Protein AF-A0A4Q4LXP3-F1 (afdb_monomer_lite)

Organism: NCBI:txid119927

Structure (mmCIF, N/CA/C/O backbone):
data_AF-A0A4Q4LXP3-F1
#
_entry.id   AF-A0A4Q4LXP3-F1
#
loop_
_atom_site.group_PDB
_atom_site.id
_atom_site.type_symbol
_atom_site.label_atom_id
_atom_site.label_alt_id
_atom_site.label_comp_id
_atom_site.label_asym_id
_atom_site.label_entity_id
_atom_site.label_seq_id
_atom_site.pdbx_PDB_ins_code
_atom_site.Cartn_x
_atom_site.Cartn_y
_atom_site.Cartn_z
_atom_site.occupancy
_atom_site.B_iso_or_equiv
_atom_site.auth_seq_id
_atom_site.auth_comp_id
_atom_site.auth_asym_id
_atom_site.auth_atom_id
_atom_site.pdbx_PDB_model_num
ATOM 1 N N . MET A 1 1 ? 22.394 -6.038 -36.159 1.00 46.94 1 MET A N 1
ATOM 2 C CA . MET A 1 1 ? 22.901 -5.065 -35.164 1.00 46.94 1 MET A CA 1
ATOM 3 C C . MET A 1 1 ? 21.723 -4.271 -34.596 1.00 46.94 1 MET A C 1
ATOM 5 O O . MET A 1 1 ? 21.480 -3.150 -35.012 1.00 46.94 1 MET A O 1
ATOM 9 N N . THR A 1 2 ? 20.946 -4.864 -33.688 1.00 51.56 2 THR A N 1
ATOM 10 C CA . THR A 1 2 ? 19.792 -4.223 -33.006 1.00 51.56 2 THR A CA 1
ATOM 11 C C . THR A 1 2 ? 19.738 -4.612 -31.522 1.00 51.56 2 THR A C 1
ATOM 13 O O . THR A 1 2 ? 18.686 -4.609 -30.898 1.00 51.56 2 THR A O 1
ATOM 16 N N . GLU A 1 3 ? 20.883 -4.961 -30.937 1.00 57.28 3 GLU A N 1
ATOM 17 C CA . GLU A 1 3 ? 20.937 -5.673 -29.651 1.00 57.28 3 GLU A CA 1
ATOM 18 C C . GLU A 1 3 ? 21.084 -4.723 -28.450 1.00 57.28 3 GLU A C 1
ATOM 20 O O . GLU A 1 3 ? 20.710 -5.066 -27.335 1.00 57.28 3 GLU A O 1
ATOM 25 N N . HIS A 1 4 ? 21.535 -3.483 -28.677 1.00 60.06 4 HIS A N 1
ATOM 26 C CA . HIS A 1 4 ? 21.801 -2.515 -27.605 1.00 60.06 4 HIS A CA 1
ATOM 27 C C . HIS A 1 4 ? 20.670 -1.510 -27.322 1.00 60.06 4 HIS A C 1
ATOM 29 O O . HIS A 1 4 ? 20.759 -0.766 -26.349 1.00 60.06 4 HIS A O 1
ATOM 35 N N . SER A 1 5 ? 19.591 -1.489 -28.116 1.00 66.31 5 SER A N 1
ATOM 36 C CA . SER A 1 5 ? 18.486 -0.527 -27.929 1.00 66.31 5 SER A CA 1
ATOM 37 C C . SER A 1 5 ? 17.382 -1.018 -26.983 1.00 66.31 5 SER A C 1
ATOM 39 O O . SER A 1 5 ? 16.595 -0.208 -26.495 1.00 66.31 5 SER A O 1
ATOM 41 N N . ALA A 1 6 ? 17.308 -2.324 -26.709 1.00 76.81 6 ALA A N 1
ATOM 42 C CA . ALA A 1 6 ? 16.249 -2.902 -25.879 1.00 76.81 6 ALA A CA 1
ATOM 43 C C . ALA A 1 6 ? 16.393 -2.534 -24.390 1.00 76.81 6 ALA A C 1
ATOM 45 O O . ALA A 1 6 ? 15.400 -2.388 -23.687 1.00 76.81 6 ALA A O 1
ATOM 46 N N . VAL A 1 7 ? 17.622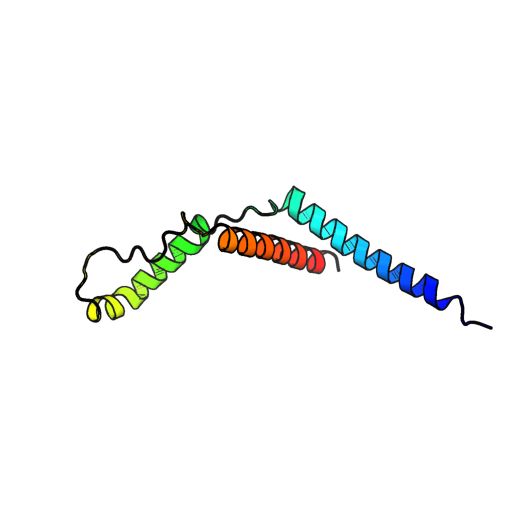 -2.324 -23.912 1.00 83.56 7 VAL A N 1
ATOM 47 C CA . VAL A 1 7 ? 17.899 -2.048 -22.494 1.00 83.56 7 VAL A CA 1
ATOM 48 C C . VAL A 1 7 ? 17.358 -0.678 -22.062 1.00 83.56 7 VAL A C 1
ATOM 50 O O . VAL A 1 7 ? 16.716 -0.575 -21.021 1.00 83.56 7 VAL A O 1
ATOM 53 N N . ILE A 1 8 ? 17.541 0.365 -22.881 1.00 85.38 8 ILE A N 1
ATOM 54 C CA . ILE A 1 8 ? 17.003 1.709 -22.595 1.00 85.38 8 ILE A CA 1
ATOM 55 C C . ILE A 1 8 ? 15.469 1.703 -22.593 1.00 85.38 8 ILE A C 1
ATOM 57 O O . ILE A 1 8 ? 14.851 2.347 -21.751 1.00 85.38 8 ILE A O 1
ATOM 61 N N . PHE A 1 9 ? 14.854 0.932 -23.492 1.00 84.62 9 PHE A N 1
ATOM 62 C CA . PHE A 1 9 ? 13.402 0.768 -23.552 1.00 84.62 9 PHE A CA 1
ATOM 63 C C . PHE A 1 9 ? 12.846 0.105 -22.281 1.00 84.62 9 PHE A C 1
ATOM 65 O O . PHE A 1 9 ? 11.853 0.573 -21.737 1.00 84.62 9 PHE A O 1
ATOM 72 N N . VAL A 1 10 ? 13.514 -0.923 -21.745 1.00 90.19 10 VAL A N 1
ATOM 73 C CA . VAL A 1 10 ? 13.109 -1.550 -20.471 1.00 90.19 10 VAL A CA 1
ATOM 74 C C . VAL A 1 10 ? 13.233 -0.571 -19.303 1.00 90.19 10 VAL A C 1
ATOM 76 O O . VAL A 1 10 ? 12.317 -0.473 -18.488 1.00 90.19 10 VAL A O 1
ATOM 79 N N . PHE A 1 11 ? 14.334 0.183 -19.227 1.00 89.75 11 PHE A N 1
ATOM 80 C CA . PHE A 1 11 ? 14.511 1.178 -18.168 1.00 89.75 11 PHE A CA 1
ATOM 81 C C . PHE A 1 11 ? 13.491 2.313 -18.239 1.00 89.75 11 PHE A C 1
ATOM 83 O O . PHE A 1 11 ? 13.100 2.822 -17.193 1.00 89.75 11 PHE A O 1
ATOM 90 N N . PHE A 1 12 ? 13.030 2.678 -19.435 1.00 89.19 12 PHE A N 1
ATOM 91 C CA . PHE A 1 12 ? 11.981 3.678 -19.604 1.00 89.19 12 PHE A CA 1
ATOM 92 C C . PHE A 1 12 ? 10.669 3.250 -18.928 1.00 89.19 12 PHE A C 1
ATOM 94 O O . PHE A 1 12 ? 10.187 3.966 -18.053 1.00 89.19 12 PHE A O 1
ATOM 101 N N . PHE A 1 13 ? 10.144 2.057 -19.233 1.00 89.19 13 PHE A N 1
ATOM 102 C CA . PHE A 1 13 ? 8.921 1.579 -18.569 1.00 89.19 13 PHE A CA 1
ATOM 103 C C . PHE A 1 13 ? 9.133 1.323 -17.083 1.00 89.19 13 PHE A C 1
ATOM 105 O O . PHE A 1 13 ? 8.264 1.635 -16.276 1.00 89.19 13 PHE A O 1
ATOM 112 N N . LEU A 1 14 ? 10.293 0.784 -16.695 1.00 93.38 14 LEU A N 1
ATOM 113 C CA . LEU A 1 14 ? 10.594 0.569 -15.283 1.00 93.38 14 LEU A CA 1
ATOM 114 C C . LEU A 1 14 ? 10.565 1.892 -14.500 1.00 93.38 14 LEU A C 1
ATOM 116 O O . LEU A 1 14 ? 10.007 1.939 -13.405 1.00 93.38 14 LEU A O 1
ATOM 120 N N . ALA A 1 15 ? 11.136 2.961 -15.063 1.00 93.62 15 ALA A N 1
ATOM 121 C CA . ALA A 1 15 ? 11.126 4.287 -14.455 1.00 93.62 15 ALA A CA 1
ATOM 122 C C . ALA A 1 15 ? 9.712 4.883 -14.391 1.00 93.62 15 ALA A C 1
ATOM 124 O O . ALA A 1 15 ? 9.346 5.468 -13.372 1.00 93.62 15 ALA A O 1
ATOM 125 N N . GLU A 1 16 ? 8.906 4.694 -15.437 1.00 92.69 16 GLU A N 1
ATOM 126 C CA . GLU A 1 16 ? 7.509 5.131 -15.467 1.00 92.69 16 GLU A CA 1
ATOM 127 C C . GLU A 1 16 ? 6.703 4.489 -14.327 1.00 92.69 16 GLU A C 1
ATOM 129 O O . GLU A 1 16 ? 6.178 5.205 -13.471 1.00 92.69 16 GLU A O 1
ATOM 134 N N . TYR A 1 17 ? 6.704 3.157 -14.212 1.00 92.56 17 TYR A N 1
ATOM 135 C CA . TYR A 1 17 ? 5.992 2.464 -13.130 1.00 92.56 17 TYR A CA 1
ATOM 136 C C . TYR A 1 17 ? 6.538 2.817 -11.740 1.00 92.56 17 TYR A C 1
ATOM 138 O O . TYR A 1 17 ? 5.761 3.018 -10.805 1.00 92.56 17 TYR A O 1
ATOM 146 N 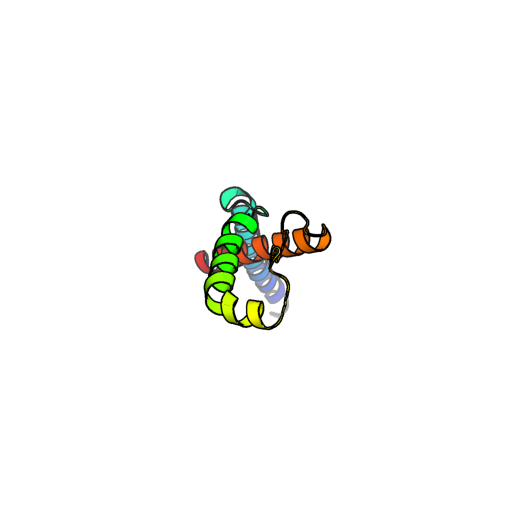N . ALA A 1 18 ? 7.861 2.951 -11.591 1.00 94.44 18 ALA A N 1
ATOM 147 C CA . ALA A 1 18 ? 8.463 3.372 -10.329 1.00 94.44 18 ALA A CA 1
ATOM 148 C C . ALA A 1 18 ? 8.002 4.782 -9.915 1.00 94.44 18 ALA A C 1
ATOM 150 O O . ALA A 1 18 ? 7.720 5.018 -8.739 1.00 94.44 18 ALA A O 1
ATOM 151 N N . SER A 1 19 ? 7.881 5.707 -10.873 1.00 93.75 19 SER A N 1
ATOM 152 C CA . SER A 1 19 ? 7.414 7.071 -10.610 1.00 93.75 19 SER A CA 1
ATOM 153 C C . SER A 1 19 ? 5.942 7.120 -10.188 1.00 93.75 19 SER A C 1
ATOM 155 O O . SER A 1 19 ? 5.614 7.828 -9.235 1.00 93.75 19 SER A O 1
ATOM 157 N N . ILE A 1 20 ? 5.076 6.306 -10.805 1.00 94.44 20 ILE A N 1
ATOM 158 C CA . ILE A 1 20 ? 3.661 6.184 -10.422 1.00 94.44 20 ILE A CA 1
ATOM 159 C C . ILE A 1 20 ? 3.547 5.678 -8.981 1.00 94.44 20 ILE A C 1
ATOM 161 O O . ILE A 1 20 ? 2.842 6.276 -8.164 1.00 94.44 20 ILE A O 1
ATOM 165 N N . ILE A 1 21 ? 4.283 4.615 -8.642 1.00 94.94 21 ILE A N 1
ATOM 166 C CA . ILE A 1 21 ? 4.294 4.048 -7.287 1.00 94.94 21 ILE A CA 1
ATOM 167 C C . ILE A 1 21 ? 4.772 5.095 -6.271 1.00 94.94 21 ILE A C 1
ATOM 169 O O . ILE A 1 21 ? 4.143 5.271 -5.227 1.00 94.94 21 ILE A O 1
ATOM 173 N N . LEU A 1 22 ? 5.843 5.831 -6.579 1.00 94.00 22 LEU A N 1
ATOM 174 C CA . LEU A 1 22 ? 6.390 6.863 -5.697 1.00 94.00 22 LEU A CA 1
ATOM 175 C C . LEU A 1 22 ? 5.387 7.997 -5.444 1.00 94.00 22 LEU A C 1
ATOM 177 O O . LEU A 1 22 ? 5.197 8.401 -4.296 1.00 94.00 22 LEU A O 1
ATOM 181 N N . ILE A 1 23 ? 4.713 8.485 -6.488 1.00 94.62 23 ILE A N 1
ATOM 182 C CA . ILE A 1 23 ? 3.692 9.534 -6.361 1.00 94.62 23 ILE A CA 1
ATOM 183 C C . ILE A 1 23 ? 2.505 9.028 -5.531 1.00 94.62 23 ILE A C 1
ATOM 185 O O . ILE A 1 23 ? 2.017 9.753 -4.663 1.00 94.62 23 ILE A O 1
ATOM 189 N N . CYS A 1 24 ? 2.079 7.775 -5.721 1.00 94.75 24 CYS A N 1
ATOM 190 C CA . CYS A 1 24 ? 1.010 7.168 -4.924 1.00 94.75 24 CYS A CA 1
ATOM 191 C C . CYS A 1 24 ? 1.387 7.054 -3.439 1.00 94.75 24 CYS A C 1
ATOM 193 O O . CYS A 1 24 ? 0.571 7.369 -2.572 1.00 94.75 24 CYS A O 1
ATOM 195 N N . ILE A 1 25 ? 2.629 6.660 -3.135 1.00 94.44 25 ILE A N 1
ATOM 196 C CA . ILE A 1 25 ? 3.149 6.609 -1.760 1.00 94.44 25 ILE A CA 1
ATOM 197 C C . ILE A 1 25 ? 3.161 8.003 -1.130 1.00 94.44 25 ILE A C 1
ATOM 199 O O . ILE A 1 25 ? 2.633 8.179 -0.032 1.00 94.44 25 ILE A O 1
ATOM 203 N N . LEU A 1 26 ? 3.697 9.008 -1.828 1.00 94.38 26 LEU A N 1
ATOM 204 C CA . LEU A 1 26 ? 3.714 10.386 -1.332 1.00 94.38 26 LEU A CA 1
ATOM 205 C C . LEU A 1 26 ? 2.303 10.923 -1.087 1.00 94.38 26 LEU A C 1
ATOM 207 O O . LEU A 1 26 ? 2.059 11.547 -0.056 1.00 94.38 26 LEU A O 1
ATOM 211 N N . ASN A 1 27 ? 1.365 10.645 -1.991 1.00 93.06 27 ASN A N 1
ATOM 212 C CA . ASN A 1 27 ? -0.019 11.071 -1.840 1.00 93.06 27 ASN A CA 1
ATOM 213 C C . ASN A 1 27 ? -0.682 10.398 -0.623 1.00 93.06 27 ASN A C 1
ATOM 215 O O . ASN A 1 27 ? -1.305 11.062 0.204 1.00 93.06 27 ASN A O 1
ATOM 219 N N . SER A 1 28 ? -0.451 9.096 -0.431 1.00 92.38 28 SER A N 1
ATOM 220 C CA . SER A 1 28 ? -0.957 8.378 0.740 1.00 92.38 28 SER A CA 1
ATOM 221 C C . SER A 1 28 ? -0.398 8.916 2.063 1.00 92.38 28 SER A C 1
ATOM 223 O O . SER A 1 28 ? -1.121 8.952 3.060 1.00 92.38 28 SER A O 1
ATOM 225 N N . ILE A 1 29 ? 0.877 9.316 2.093 1.00 93.00 29 ILE A N 1
ATOM 226 C CA . ILE A 1 29 ? 1.513 9.891 3.286 1.00 93.00 29 ILE A CA 1
ATOM 227 C C . ILE A 1 29 ? 0.964 11.293 3.569 1.00 93.00 29 ILE A C 1
ATOM 229 O O . ILE A 1 29 ? 0.596 11.578 4.706 1.00 93.00 29 ILE A O 1
ATOM 233 N N . LEU A 1 30 ? 0.907 12.158 2.552 1.00 91.88 30 LEU A N 1
ATOM 234 C CA . LEU A 1 30 ? 0.586 13.578 2.719 1.00 91.88 30 LEU A CA 1
ATOM 235 C C . LEU A 1 30 ? -0.915 13.853 2.859 1.00 91.88 30 LEU A C 1
ATOM 237 O O . LEU A 1 30 ? -1.291 14.716 3.646 1.00 91.88 30 LEU A O 1
ATOM 241 N N . PHE A 1 31 ? -1.769 13.139 2.120 1.00 89.19 31 PHE A N 1
ATOM 242 C CA . PHE A 1 31 ? -3.196 13.470 2.017 1.00 89.19 31 PHE A CA 1
ATOM 243 C C . PHE A 1 31 ? -4.126 12.433 2.653 1.00 89.19 31 PHE A C 1
ATOM 245 O O . PHE A 1 31 ? -5.152 12.811 3.209 1.00 89.19 31 PHE A O 1
ATOM 252 N N . LEU A 1 32 ? -3.781 11.138 2.641 1.00 86.44 32 LEU A N 1
ATOM 253 C CA . LEU A 1 32 ? -4.617 10.082 3.248 1.00 86.44 32 LEU A CA 1
ATOM 254 C C . LEU A 1 32 ? -4.236 9.780 4.711 1.00 86.44 32 LEU A C 1
ATOM 2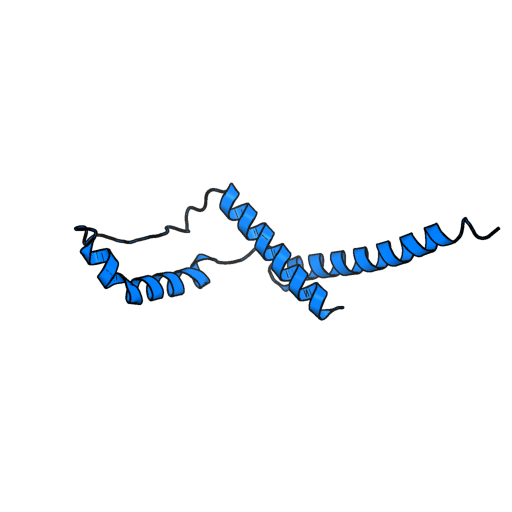56 O O . LEU A 1 32 ? -4.634 8.753 5.269 1.00 86.44 32 LEU A O 1
ATOM 260 N N . GLY A 1 33 ? -3.448 10.648 5.350 1.00 84.75 33 GLY A N 1
ATOM 261 C CA . GLY A 1 33 ? -3.069 10.513 6.760 1.00 84.75 33 GLY A CA 1
ATOM 262 C C . GLY A 1 33 ? -2.034 9.419 7.047 1.00 84.75 33 GLY A C 1
ATOM 263 O O . GLY A 1 33 ? -1.879 9.024 8.199 1.00 84.75 33 GLY A O 1
ATOM 264 N N . GLY A 1 34 ? -1.335 8.903 6.028 1.00 85.31 34 GLY A N 1
ATOM 265 C CA . GLY A 1 34 ? -0.193 7.996 6.176 1.00 85.31 34 GLY A CA 1
ATOM 266 C C . GLY A 1 34 ? -0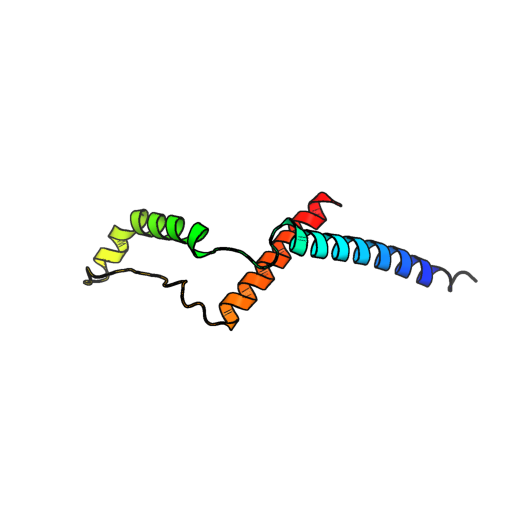.453 6.809 7.108 1.00 85.31 34 GLY A C 1
ATOM 267 O O . GLY A 1 34 ? -1.377 6.022 6.880 1.00 85.31 34 GLY A O 1
ATOM 268 N N . TYR A 1 35 ? 0.366 6.719 8.159 1.00 83.31 35 TYR A N 1
ATOM 269 C CA . TYR A 1 35 ? 0.360 5.658 9.173 1.00 83.31 35 TYR A CA 1
ATOM 270 C C . TYR A 1 35 ? -0.754 5.780 10.218 1.00 83.31 35 TYR A C 1
ATOM 272 O O . TYR A 1 35 ? -0.914 4.873 11.033 1.00 83.31 35 TYR A O 1
ATOM 280 N N . LEU A 1 36 ? -1.511 6.882 10.231 1.00 75.94 36 LEU A N 1
ATOM 281 C CA . LEU A 1 36 ? -2.600 7.038 11.182 1.00 75.94 36 LEU A CA 1
ATOM 282 C C . LEU A 1 36 ? -3.785 6.175 10.741 1.00 75.94 36 LEU A C 1
ATOM 284 O O . LEU A 1 36 ? -4.394 6.387 9.684 1.00 75.94 36 LEU A O 1
ATOM 288 N N . PHE A 1 37 ? -4.098 5.193 11.578 1.00 76.12 37 PHE A N 1
ATOM 289 C CA . PHE A 1 37 ? -5.343 4.446 11.547 1.00 76.12 37 PHE A CA 1
ATOM 290 C C . PHE A 1 37 ? -5.748 4.139 12.980 1.00 76.12 37 PHE A C 1
ATOM 292 O O . PHE A 1 37 ? -5.045 3.424 13.693 1.00 76.12 37 PHE A O 1
ATOM 299 N N . ASP A 1 38 ? -6.867 4.719 13.398 1.00 74.44 38 ASP A N 1
ATOM 300 C CA . ASP A 1 38 ? -7.404 4.504 14.732 1.00 74.44 38 ASP A CA 1
ATOM 301 C C . ASP A 1 38 ? -8.222 3.207 14.747 1.00 74.44 38 ASP A C 1
ATOM 303 O O . ASP A 1 38 ? -9.412 3.183 14.432 1.00 74.44 38 ASP A O 1
ATOM 307 N N . PHE A 1 39 ? -7.548 2.095 15.047 1.00 71.25 39 PHE A N 1
ATOM 308 C CA . PHE A 1 39 ? -8.181 0.779 15.116 1.00 71.25 39 PHE A CA 1
ATOM 309 C C . PHE A 1 39 ? -9.252 0.711 16.194 1.00 71.25 39 PHE A C 1
ATOM 311 O O . PHE A 1 39 ? -10.280 0.075 15.969 1.00 71.25 39 PHE A O 1
ATOM 318 N N . ASN A 1 40 ? -9.039 1.389 17.322 1.00 72.19 40 ASN A N 1
ATOM 319 C CA . ASN A 1 40 ? -9.993 1.424 18.420 1.00 72.19 40 ASN A CA 1
ATOM 320 C C . ASN A 1 40 ? -11.334 1.968 17.950 1.00 72.19 40 ASN A C 1
ATOM 322 O O . ASN A 1 40 ? -12.364 1.324 18.135 1.00 72.19 40 ASN A O 1
ATOM 326 N N . TYR A 1 41 ? -11.316 3.106 17.259 1.00 72.12 41 TYR A N 1
ATOM 327 C CA . TYR A 1 41 ? -12.546 3.737 16.801 1.00 72.12 41 TYR A CA 1
ATOM 328 C C . TYR A 1 41 ? -13.355 2.857 15.830 1.00 72.12 41 TYR A C 1
ATOM 330 O O . TYR A 1 41 ? -14.581 2.797 15.926 1.00 72.12 41 TYR A O 1
ATOM 338 N N . TYR A 1 42 ? -12.689 2.144 14.913 1.00 74.31 42 TYR A N 1
ATOM 339 C CA . TYR A 1 42 ? -13.375 1.353 13.883 1.00 74.31 42 TYR A CA 1
ATOM 340 C C . TYR A 1 42 ? -13.718 -0.082 14.307 1.00 74.31 42 TYR A C 1
ATOM 342 O O . TYR A 1 42 ? -14.780 -0.585 13.938 1.00 74.31 42 TYR A O 1
ATOM 350 N N . LEU A 1 43 ? -12.845 -0.766 15.054 1.00 74.69 43 LEU A N 1
ATOM 351 C CA . LEU A 1 43 ? -13.034 -2.178 15.411 1.00 74.69 43 LEU A CA 1
ATOM 352 C C . LEU A 1 43 ? -13.846 -2.372 16.691 1.00 74.69 43 LEU A C 1
ATOM 354 O O . LEU A 1 43 ? -14.613 -3.332 16.761 1.00 74.69 43 LEU A O 1
ATOM 358 N N . TYR A 1 44 ? -13.717 -1.484 17.682 1.00 74.12 44 TYR A N 1
ATOM 359 C CA . TYR A 1 44 ? -14.429 -1.604 18.959 1.00 74.12 44 TYR A CA 1
ATOM 360 C C . TYR A 1 44 ? -15.955 -1.775 18.813 1.00 74.12 44 TYR A C 1
ATOM 362 O O . TYR A 1 44 ? -16.493 -2.724 19.390 1.00 74.12 44 TYR A O 1
ATOM 370 N N . PRO A 1 45 ? -16.680 -0.970 18.002 1.00 75.44 45 PRO A N 1
ATOM 371 C CA . PRO A 1 45 ? -18.123 -1.158 17.839 1.00 75.44 45 PRO A CA 1
ATOM 372 C C . PRO A 1 45 ? -18.479 -2.488 17.161 1.00 75.44 45 PRO A C 1
ATOM 374 O O . PRO A 1 45 ? -19.520 -3.070 17.462 1.00 75.44 45 PRO A O 1
ATOM 377 N N . TYR A 1 46 ? -17.619 -2.997 16.273 1.00 76.88 46 TYR A N 1
ATOM 378 C CA . TYR A 1 46 ? -17.850 -4.273 15.598 1.00 76.88 46 TYR A CA 1
ATOM 379 C C . TYR A 1 46 ? -17.650 -5.455 16.552 1.00 76.88 46 TYR A C 1
ATOM 381 O O . TYR A 1 46 ? -18.486 -6.355 16.595 1.00 76.88 46 TYR A O 1
ATOM 389 N N . PHE A 1 47 ? -16.591 -5.434 17.367 1.00 75.88 47 PHE A N 1
ATOM 390 C CA . PHE A 1 47 ? -16.371 -6.448 18.401 1.00 75.88 47 PHE A CA 1
ATOM 391 C C . PHE A 1 47 ? -17.477 -6.444 19.455 1.00 75.88 47 PHE A C 1
ATOM 393 O O . PHE A 1 47 ? -17.954 -7.516 19.821 1.00 75.88 47 PHE A O 1
ATOM 400 N N . TYR A 1 48 ? -17.938 -5.265 19.880 1.00 73.50 48 TYR A N 1
ATOM 401 C CA . TYR A 1 48 ? -19.076 -5.146 20.790 1.00 73.50 48 TYR A CA 1
ATOM 402 C C . TYR A 1 48 ? -20.352 -5.753 20.191 1.00 73.50 48 TYR A C 1
ATOM 404 O O . TYR A 1 48 ? -21.079 -6.477 20.865 1.00 73.50 48 TYR A O 1
ATOM 412 N N . LEU A 1 49 ? -20.606 -5.525 18.900 1.00 75.94 49 LEU A N 1
ATOM 413 C CA . LEU A 1 49 ? -21.758 -6.096 18.204 1.00 75.94 49 LEU A CA 1
ATOM 414 C C . LEU A 1 49 ? -21.651 -7.623 18.057 1.00 75.94 49 LEU A C 1
ATOM 416 O O . LEU A 1 49 ? -22.633 -8.328 18.277 1.00 75.94 49 LEU A O 1
ATOM 420 N N . VAL A 1 50 ? -20.470 -8.159 17.738 1.00 77.62 50 VAL A N 1
ATOM 421 C CA . VAL A 1 50 ? -20.234 -9.615 17.717 1.00 77.62 50 VAL A CA 1
ATOM 422 C C . VAL A 1 50 ? -20.445 -10.209 19.109 1.00 77.62 50 VAL A C 1
ATOM 424 O O . VAL A 1 50 ? -21.113 -11.235 19.253 1.00 77.62 50 VAL A O 1
ATOM 427 N N . GLN A 1 51 ? -19.936 -9.542 20.144 1.00 74.31 51 GLN A N 1
ATOM 428 C CA . GLN A 1 51 ? -20.165 -9.932 21.525 1.00 74.31 51 GLN A CA 1
ATOM 429 C C . GLN A 1 51 ? -21.645 -9.880 21.895 1.00 74.31 51 GLN A C 1
ATOM 431 O O . GLN A 1 51 ? -22.098 -10.758 22.605 1.00 74.31 51 GLN A O 1
ATOM 436 N N . PHE A 1 52 ? -22.419 -8.929 21.384 1.00 70.88 52 PHE A N 1
ATOM 437 C CA . PHE A 1 52 ? -23.863 -8.900 21.596 1.00 70.88 52 PHE A CA 1
ATOM 438 C C . PHE A 1 52 ? -24.583 -10.071 20.903 1.00 70.88 52 PHE A C 1
ATOM 440 O O . PHE A 1 52 ? -25.502 -10.646 21.471 1.00 70.88 52 PHE A O 1
ATOM 447 N N . ILE A 1 53 ? -24.162 -10.458 19.692 1.00 73.56 53 ILE A N 1
ATOM 448 C CA . ILE A 1 53 ? -24.856 -11.484 18.893 1.00 73.56 53 ILE A CA 1
ATOM 449 C C . ILE A 1 53 ? -24.587 -12.904 19.381 1.00 73.56 53 ILE A C 1
ATOM 451 O O . ILE A 1 53 ? -25.509 -13.714 19.416 1.00 73.56 53 ILE A O 1
ATOM 455 N N . ALA A 1 54 ? -23.341 -13.239 19.707 1.00 71.81 54 ALA A N 1
ATOM 456 C CA . ALA A 1 54 ? -23.023 -14.586 20.175 1.00 71.81 54 ALA A CA 1
ATOM 457 C C . ALA A 1 54 ? -22.652 -14.638 21.672 1.00 71.81 54 ALA A C 1
ATOM 459 O O . ALA A 1 54 ? -22.402 -15.728 22.186 1.00 71.81 54 ALA A O 1
ATOM 460 N N . GLY A 1 55 ? -22.710 -13.491 22.371 1.00 60.53 55 GLY A N 1
ATOM 461 C CA . GLY A 1 55 ? -22.514 -13.277 23.822 1.00 60.53 55 GLY A CA 1
ATOM 462 C C . GLY A 1 55 ? -23.050 -14.389 24.677 1.00 60.53 55 GLY A C 1
ATOM 463 O O . GLY A 1 55 ? -22.318 -15.034 25.425 1.00 60.53 55 GLY A O 1
ATOM 464 N N . ASP A 1 56 ? -24.329 -14.652 24.462 1.00 58.44 56 ASP A N 1
ATOM 465 C CA . ASP A 1 56 ? -25.107 -15.609 25.228 1.00 58.44 56 ASP A CA 1
ATOM 466 C C . ASP A 1 56 ? -24.559 -17.042 25.115 1.00 58.44 56 ASP A C 1
ATOM 468 O O . ASP A 1 56 ? -24.644 -17.812 26.070 1.00 58.44 56 ASP A O 1
ATOM 472 N N . SER A 1 57 ? -23.932 -17.407 23.987 1.00 57.72 57 SER A N 1
ATOM 473 C CA . SER A 1 57 ? -23.351 -18.743 23.783 1.00 57.72 57 SER A CA 1
ATOM 474 C C . SER A 1 57 ? -22.017 -18.948 24.508 1.00 57.72 57 SER A C 1
ATOM 476 O O . SER A 1 57 ? -21.721 -20.061 24.942 1.00 57.72 57 SER A O 1
ATOM 478 N N . TYR A 1 58 ? -21.227 -17.886 24.690 1.00 53.25 58 TYR A N 1
ATOM 479 C CA . TYR A 1 58 ? -19.943 -17.942 25.400 1.00 53.25 58 TYR A CA 1
ATOM 480 C C . TYR A 1 58 ? -20.065 -17.611 26.894 1.00 53.25 58 TYR A C 1
ATOM 482 O O . TYR A 1 58 ? -19.261 -18.097 27.692 1.00 53.25 58 TYR A O 1
ATOM 490 N N . MET A 1 59 ? -21.100 -16.868 27.297 1.00 51.88 59 MET A N 1
ATOM 491 C CA . MET A 1 59 ? -21.447 -16.654 28.709 1.00 51.88 59 MET A CA 1
ATOM 492 C C . MET A 1 59 ? -21.892 -17.955 29.399 1.00 51.88 59 MET A C 1
ATOM 494 O O . MET A 1 59 ? -21.685 -18.114 30.594 1.00 51.88 59 MET A O 1
ATOM 498 N N . TYR A 1 60 ? -22.432 -18.925 28.650 1.00 52.31 60 TYR A N 1
ATOM 499 C CA . TYR A 1 60 ? -22.849 -20.225 29.196 1.00 52.31 60 TYR A CA 1
ATOM 500 C C . TYR A 1 60 ? -21.685 -21.206 29.440 1.00 52.31 60 TYR A C 1
ATOM 502 O O . TYR A 1 60 ? -21.816 -22.150 30.214 1.00 52.31 60 TYR A O 1
ATOM 510 N N . LEU A 1 61 ? -20.544 -21.011 28.769 1.00 55.69 61 LEU A N 1
ATOM 511 C CA . LEU A 1 61 ? -19.368 -21.890 28.870 1.00 55.69 61 LEU A CA 1
ATOM 512 C C . LEU A 1 61 ? -18.340 -21.409 29.898 1.00 55.69 61 LEU A C 1
ATOM 514 O O . LEU A 1 61 ? -17.436 -22.157 30.268 1.00 55.69 61 LEU A O 1
ATOM 518 N N . THR A 1 62 ? -18.469 -20.169 30.354 1.00 52.72 62 THR A N 1
ATOM 519 C CA . THR A 1 62 ? -17.505 -19.530 31.243 1.00 52.72 62 THR A CA 1
ATOM 520 C C . THR A 1 62 ? -18.296 -18.905 32.378 1.00 52.72 62 THR A C 1
ATOM 522 O O . THR A 1 62 ? -18.924 -17.873 32.179 1.00 52.72 62 THR A O 1
ATOM 525 N N . GLU A 1 63 ? -18.286 -19.536 33.555 1.00 54.12 63 GLU A N 1
ATOM 526 C CA . GLU A 1 63 ? -18.926 -19.071 34.801 1.00 54.12 63 GLU A CA 1
ATOM 527 C C . GLU A 1 63 ? -18.279 -17.779 35.347 1.00 54.12 63 GLU A C 1
ATOM 529 O O . GLU A 1 63 ? -17.910 -17.683 36.515 1.00 54.12 63 GLU A O 1
ATOM 534 N N . ASN A 1 64 ? -18.047 -16.783 34.497 1.00 46.88 64 ASN A N 1
ATOM 535 C CA . ASN A 1 64 ? -17.380 -15.555 34.872 1.00 46.88 64 ASN A CA 1
ATOM 536 C C . ASN A 1 64 ? -18.103 -14.361 34.251 1.00 46.88 64 ASN A C 1
ATOM 538 O O . ASN A 1 64 ? -17.782 -13.890 33.164 1.00 46.88 64 ASN A O 1
ATOM 542 N N . GLU A 1 65 ? -19.074 -13.863 35.011 1.00 53.53 65 GLU A N 1
ATOM 543 C CA . GLU A 1 65 ? -19.878 -12.654 34.781 1.00 53.53 65 GLU A CA 1
ATOM 544 C C . GLU A 1 65 ? -19.045 -11.356 34.735 1.00 53.53 65 GLU A C 1
ATOM 546 O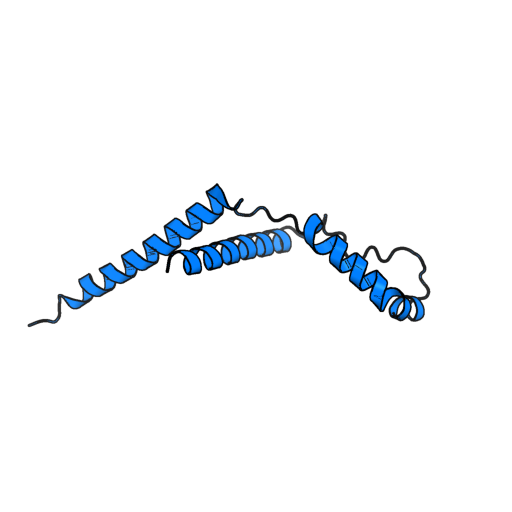 O . GLU A 1 65 ? -19.592 -10.265 34.589 1.00 53.53 65 GLU A O 1
ATOM 551 N N . THR A 1 66 ? -17.719 -11.424 34.884 1.00 47.72 66 THR A N 1
ATOM 552 C CA . THR A 1 66 ? -16.884 -10.229 34.995 1.00 47.72 66 THR A CA 1
ATOM 553 C C . THR A 1 66 ? -15.986 -10.052 33.776 1.00 47.72 66 THR A C 1
ATOM 555 O O . THR A 1 66 ? -14.921 -10.644 33.645 1.00 47.72 66 THR A O 1
ATOM 558 N N . ASN A 1 67 ? -16.429 -9.140 32.910 1.00 44.72 67 ASN A N 1
ATOM 559 C CA . ASN A 1 67 ? -15.597 -8.360 32.000 1.00 44.72 67 ASN A CA 1
ATOM 560 C C . ASN A 1 67 ? -14.867 -9.164 30.916 1.00 44.72 67 ASN A C 1
ATOM 562 O O . ASN A 1 67 ? -13.641 -9.261 30.898 1.00 44.72 67 ASN A O 1
ATOM 566 N N . PHE A 1 68 ? -15.622 -9.599 29.908 1.00 48.09 68 PHE A N 1
ATOM 567 C CA . PHE A 1 68 ? -15.082 -9.768 28.557 1.00 48.09 68 PHE A CA 1
ATOM 568 C C . PHE A 1 68 ? -14.694 -8.381 27.992 1.00 48.09 68 PHE A C 1
ATOM 570 O O . PHE A 1 68 ? -15.354 -7.836 27.112 1.00 48.09 68 PHE A O 1
ATOM 577 N N . ASN A 1 69 ? -13.625 -7.783 28.518 1.00 49.47 69 ASN A N 1
ATOM 578 C CA . ASN A 1 69 ? -12.927 -6.670 27.881 1.00 49.47 69 ASN A CA 1
ATOM 579 C C . ASN A 1 69 ? -11.893 -7.312 26.944 1.00 49.47 69 ASN A C 1
ATOM 581 O O . ASN A 1 69 ? -10.720 -7.440 27.277 1.00 49.47 69 ASN A O 1
ATOM 585 N N . VAL A 1 70 ? -12.379 -7.894 25.840 1.00 52.88 70 VAL A N 1
ATOM 586 C CA . VAL A 1 70 ? -11.651 -8.934 25.085 1.00 52.88 70 VAL A CA 1
ATOM 587 C C . VAL A 1 70 ? -10.358 -8.431 24.466 1.00 52.88 70 VAL A C 1
ATOM 589 O O . VAL A 1 70 ? -9.467 -9.235 24.216 1.00 52.88 70 VAL A O 1
ATOM 592 N N . ILE A 1 71 ? -10.210 -7.134 24.212 1.00 56.69 71 ILE A N 1
ATOM 593 C CA . ILE A 1 71 ? -8.997 -6.623 23.584 1.00 56.69 71 ILE A CA 1
ATOM 594 C C . ILE A 1 71 ? -8.765 -5.196 24.070 1.00 56.69 71 ILE A C 1
ATOM 596 O O . ILE A 1 71 ? -9.409 -4.263 23.597 1.00 56.69 71 ILE A O 1
ATOM 600 N N . ASP A 1 72 ? -7.854 -5.035 25.030 1.00 53.16 72 ASP A N 1
ATOM 601 C CA . ASP A 1 72 ? -7.307 -3.724 25.376 1.00 53.16 72 ASP A CA 1
ATOM 602 C C . ASP A 1 72 ? -6.298 -3.330 24.294 1.00 53.16 72 ASP A C 1
ATOM 604 O O . ASP A 1 72 ? -5.096 -3.603 24.346 1.00 53.16 72 ASP A O 1
ATOM 608 N N . PHE A 1 73 ? -6.849 -2.789 23.219 1.00 57.56 73 PHE A N 1
ATOM 609 C CA . PHE A 1 73 ? -6.124 -2.315 22.056 1.00 57.56 73 PHE A CA 1
ATOM 610 C C . PHE A 1 73 ? -5.249 -1.093 22.378 1.00 57.56 73 PHE A C 1
ATOM 612 O O . PHE A 1 73 ? -4.360 -0.763 21.605 1.00 57.56 73 PHE A O 1
ATOM 619 N N . ASP A 1 74 ? -5.383 -0.463 23.543 1.00 55.69 74 ASP A N 1
ATOM 620 C CA . ASP A 1 74 ? -4.496 0.640 23.926 1.00 55.69 74 ASP A CA 1
ATOM 621 C C . ASP A 1 74 ? -3.055 0.167 24.197 1.00 55.69 74 ASP A C 1
ATOM 623 O O . ASP A 1 74 ? -2.121 0.972 24.217 1.00 55.69 74 ASP A O 1
ATOM 627 N N . ASN A 1 75 ? -2.844 -1.149 24.326 1.00 56.38 75 ASN A N 1
ATOM 628 C CA . ASN A 1 75 ? -1.547 -1.764 24.588 1.00 56.38 75 ASN A CA 1
AT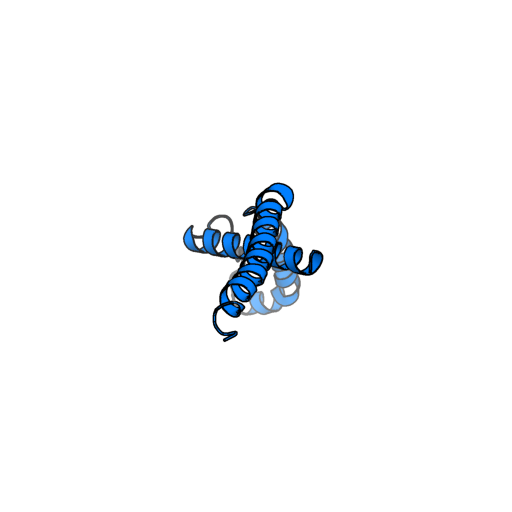OM 629 C C . ASN A 1 75 ? -1.097 -2.711 23.462 1.00 56.38 75 ASN A C 1
ATOM 631 O O . ASN A 1 75 ? -0.661 -3.842 23.700 1.00 56.38 75 ASN A O 1
ATOM 635 N N . TYR A 1 76 ? -1.190 -2.271 22.202 1.00 59.91 76 TYR A N 1
ATOM 636 C CA . TYR A 1 76 ? -0.489 -2.969 21.126 1.00 59.91 76 TYR A CA 1
ATOM 637 C C . TYR A 1 76 ? 1.013 -2.980 21.434 1.00 59.91 76 TYR A C 1
ATOM 639 O O . TYR A 1 76 ? 1.660 -1.933 21.474 1.00 59.91 76 TYR A O 1
ATOM 647 N N . ASN A 1 77 ? 1.594 -4.173 21.592 1.00 59.97 77 ASN A N 1
ATOM 648 C CA . ASN A 1 77 ? 3.045 -4.340 21.591 1.00 59.97 77 ASN A CA 1
ATOM 649 C C . ASN A 1 77 ? 3.624 -3.581 20.382 1.00 59.97 77 ASN A C 1
ATOM 651 O O . ASN A 1 77 ? 3.103 -3.723 19.272 1.00 59.97 77 ASN A O 1
ATOM 655 N N . SER A 1 78 ? 4.671 -2.774 20.577 1.00 70.25 78 SER A N 1
ATOM 656 C CA . SER A 1 78 ? 5.141 -1.796 19.577 1.00 70.25 78 SER A CA 1
ATOM 657 C C . SER A 1 78 ? 5.398 -2.412 18.193 1.00 70.25 78 SER A C 1
ATOM 659 O O . SER A 1 78 ? 5.172 -1.775 17.165 1.00 70.25 78 SER A O 1
ATOM 661 N N . VAL A 1 79 ? 5.793 -3.687 18.148 1.00 73.69 79 VAL A N 1
ATOM 662 C CA . VAL A 1 79 ? 5.989 -4.466 16.916 1.00 73.69 79 VAL A CA 1
ATOM 663 C C . VAL A 1 79 ? 4.669 -4.725 16.175 1.00 73.69 79 VAL A C 1
ATOM 665 O O . VAL A 1 79 ? 4.587 -4.576 14.958 1.00 73.69 79 VAL A O 1
ATOM 668 N N . ILE A 1 80 ? 3.605 -5.081 16.890 1.00 76.31 80 ILE A N 1
ATOM 669 C CA . ILE A 1 80 ? 2.295 -5.350 16.286 1.00 76.31 80 ILE A CA 1
ATOM 670 C C . ILE A 1 80 ? 1.684 -4.034 15.786 1.00 76.31 80 ILE A C 1
ATOM 672 O O . ILE A 1 80 ? 1.257 -3.956 14.640 1.00 76.31 80 ILE A O 1
ATOM 676 N N . GLY A 1 81 ? 1.748 -2.961 16.579 1.00 77.62 81 GLY A N 1
ATOM 677 C CA . GLY A 1 81 ? 1.247 -1.649 16.150 1.00 77.62 81 GLY A CA 1
ATOM 678 C C . GLY A 1 81 ? 1.963 -1.100 14.906 1.00 77.62 81 GLY A C 1
ATOM 679 O O . GLY A 1 81 ? 1.324 -0.567 14.000 1.00 77.62 81 GLY A O 1
ATOM 680 N N . THR A 1 82 ? 3.287 -1.276 14.817 1.00 79.06 82 THR A N 1
ATOM 681 C CA . THR A 1 82 ? 4.083 -0.822 13.659 1.00 79.06 82 THR A CA 1
ATOM 682 C C . THR A 1 82 ? 3.861 -1.662 12.404 1.00 79.06 82 THR A C 1
ATOM 684 O O . THR A 1 82 ? 3.770 -1.111 11.308 1.00 79.06 82 THR A O 1
ATOM 687 N N . THR A 1 83 ? 3.733 -2.985 12.531 1.00 82.94 83 THR A N 1
ATOM 688 C CA . THR A 1 83 ? 3.410 -3.843 11.375 1.00 82.94 83 THR A CA 1
ATOM 689 C C . THR A 1 83 ? 2.042 -3.501 10.800 1.00 82.94 83 THR A C 1
ATOM 691 O O . THR A 1 83 ? 1.899 -3.354 9.588 1.00 82.94 83 THR A O 1
ATOM 694 N N . ILE A 1 84 ? 1.053 -3.293 11.665 1.00 82.75 84 ILE A N 1
ATOM 695 C CA . ILE A 1 84 ? -0.298 -2.940 11.253 1.00 82.75 84 ILE A CA 1
ATOM 696 C C . ILE A 1 84 ? -0.323 -1.561 10.572 1.00 82.75 84 ILE A C 1
ATOM 698 O O . ILE A 1 84 ? -0.910 -1.426 9.498 1.00 82.75 84 ILE A O 1
ATOM 702 N N . SER A 1 85 ? 0.346 -0.544 11.126 1.00 84.94 85 SER A N 1
ATOM 703 C CA . SER A 1 85 ? 0.390 0.786 10.500 1.00 84.94 85 SER A CA 1
ATOM 704 C C . SER A 1 85 ? 1.124 0.784 9.150 1.00 84.94 85 SER A C 1
ATOM 706 O O . SER A 1 85 ? 0.717 1.489 8.223 1.00 84.94 85 SER A O 1
ATOM 708 N N . GLY A 1 86 ? 2.146 -0.061 8.987 1.00 87.00 86 GLY A N 1
ATOM 709 C CA . GLY A 1 86 ? 2.791 -0.314 7.696 1.00 87.00 86 GLY A CA 1
ATOM 710 C C . GLY A 1 86 ? 1.862 -0.987 6.677 1.00 87.00 86 GLY A C 1
ATOM 711 O O . GLY A 1 86 ? 1.836 -0.605 5.508 1.00 87.00 86 GLY A O 1
ATOM 712 N N . VAL A 1 87 ? 1.039 -1.948 7.101 1.00 89.50 87 VAL A N 1
ATOM 713 C CA . VAL A 1 87 ? 0.039 -2.572 6.215 1.00 89.50 87 VAL A CA 1
ATOM 714 C C . VAL A 1 87 ? -1.033 -1.564 5.793 1.00 89.50 87 VAL A C 1
ATOM 716 O O . VAL A 1 87 ? -1.432 -1.552 4.629 1.00 89.50 87 VAL A O 1
ATOM 719 N N . VAL A 1 88 ? -1.456 -0.670 6.692 1.00 90.19 88 VAL A N 1
ATOM 720 C CA . VAL A 1 88 ? -2.420 0.398 6.378 1.00 90.19 88 VAL A CA 1
ATOM 721 C C . VAL A 1 88 ? -1.901 1.296 5.263 1.00 90.19 88 VAL A C 1
ATOM 723 O O . VAL A 1 88 ? -2.642 1.581 4.320 1.00 90.19 88 VAL A O 1
ATOM 726 N N . ILE A 1 89 ? -0.646 1.749 5.351 1.00 91.81 89 ILE A N 1
ATOM 727 C CA . ILE A 1 89 ? -0.106 2.628 4.315 1.00 91.81 89 ILE A CA 1
ATOM 728 C C . ILE A 1 89 ? 0.019 1.888 2.982 1.00 91.81 89 ILE A C 1
ATOM 730 O O . ILE A 1 89 ? -0.337 2.449 1.953 1.00 91.81 89 ILE A O 1
ATOM 734 N N . GLY A 1 90 ? 0.409 0.608 3.002 1.00 91.75 90 GLY A N 1
ATOM 735 C CA . GLY A 1 90 ? 0.429 -0.243 1.811 1.00 91.75 90 GLY A CA 1
ATOM 736 C C . GLY A 1 90 ? -0.949 -0.407 1.161 1.00 91.75 90 GLY A C 1
ATOM 737 O O . GLY A 1 90 ? -1.081 -0.299 -0.052 1.00 91.75 90 GLY A O 1
ATOM 738 N N . LEU A 1 91 ? -2.008 -0.602 1.948 1.00 92.62 91 LEU A N 1
ATOM 739 C CA . LEU A 1 91 ? -3.369 -0.695 1.409 1.00 92.62 91 LEU A CA 1
ATOM 740 C C . LEU A 1 91 ? -3.838 0.627 0.793 1.00 92.62 91 LEU A C 1
ATOM 742 O O . LEU A 1 91 ? -4.392 0.627 -0.307 1.00 92.62 91 LEU A O 1
ATOM 746 N N . LYS A 1 92 ? -3.586 1.757 1.464 1.00 92.31 92 LYS A N 1
ATOM 747 C CA . LYS A 1 92 ? -3.921 3.089 0.939 1.00 92.31 92 LYS A CA 1
ATOM 748 C C . LYS A 1 92 ? -3.195 3.368 -0.381 1.00 92.31 92 LYS A C 1
ATOM 750 O O . LYS A 1 92 ? -3.801 3.904 -1.307 1.00 92.31 92 LYS A O 1
ATOM 755 N N . THR A 1 93 ? -1.930 2.963 -0.508 1.00 93.06 93 THR A N 1
ATOM 756 C CA . THR A 1 93 ? -1.182 3.127 -1.761 1.00 93.06 93 THR A CA 1
ATOM 757 C C . THR A 1 93 ? -1.678 2.201 -2.862 1.00 93.06 93 THR A C 1
ATOM 759 O O . THR A 1 93 ? -1.799 2.660 -3.993 1.00 93.06 93 THR A O 1
ATOM 762 N N . CYS A 1 94 ? -2.048 0.952 -2.559 1.00 92.81 94 CYS A N 1
ATOM 763 C CA . CYS A 1 94 ? -2.680 0.058 -3.533 1.00 92.81 94 CYS A CA 1
ATOM 764 C C . CYS A 1 94 ? -3.971 0.655 -4.102 1.00 92.81 94 CYS A C 1
ATOM 766 O O . CYS A 1 94 ? -4.145 0.670 -5.318 1.00 92.81 94 CYS A O 1
ATOM 768 N N . VAL A 1 95 ? -4.845 1.191 -3.243 1.00 93.12 95 VAL A N 1
ATOM 769 C CA . VAL A 1 95 ? -6.075 1.868 -3.687 1.00 93.12 95 VAL A CA 1
ATOM 770 C C . VAL A 1 95 ? -5.741 3.031 -4.622 1.00 93.12 95 VAL A C 1
ATOM 772 O O . VAL A 1 95 ? -6.347 3.146 -5.681 1.00 93.12 95 VAL A O 1
ATOM 775 N N . MET A 1 96 ? -4.736 3.844 -4.284 1.00 92.75 96 MET A N 1
ATOM 776 C CA . MET A 1 96 ? -4.318 4.965 -5.130 1.00 92.75 96 MET A CA 1
ATOM 777 C C . MET A 1 96 ? -3.758 4.521 -6.484 1.00 92.75 96 MET A C 1
ATOM 779 O O . MET A 1 96 ? -4.078 5.127 -7.504 1.00 92.75 96 MET A O 1
ATOM 783 N N . ILE A 1 97 ? -2.982 3.438 -6.528 1.00 92.94 97 ILE A N 1
ATOM 784 C CA . ILE A 1 97 ? -2.457 2.896 -7.787 1.00 92.94 97 ILE A CA 1
ATOM 785 C C . ILE A 1 97 ? -3.611 2.495 -8.717 1.00 92.94 97 ILE A C 1
ATOM 787 O O . ILE A 1 97 ? -3.603 2.892 -9.877 1.00 92.94 97 ILE A O 1
ATOM 791 N N . PHE A 1 98 ? -4.638 1.807 -8.206 1.00 92.12 98 PHE A N 1
ATOM 792 C CA . PHE A 1 98 ? -5.828 1.441 -8.992 1.00 92.12 98 PHE A CA 1
ATOM 793 C C . PHE A 1 98 ? -6.686 2.632 -9.437 1.00 92.12 98 PHE A C 1
ATOM 795 O O . PHE A 1 98 ? -7.534 2.470 -10.305 1.00 92.12 98 PHE A O 1
ATOM 802 N N . THR A 1 99 ? -6.523 3.813 -8.833 1.00 87.44 99 THR A N 1
ATOM 803 C CA . THR A 1 99 ? -7.218 5.023 -9.303 1.00 87.44 99 THR A CA 1
ATOM 804 C C . THR A 1 99 ? -6.468 5.762 -10.409 1.00 87.44 99 THR A C 1
ATOM 806 O O . THR A 1 99 ? -7.092 6.520 -11.147 1.00 87.44 99 THR A O 1
ATOM 809 N N . PHE A 1 100 ? -5.148 5.579 -10.511 1.00 78.56 100 PHE A N 1
ATOM 810 C CA . PHE A 1 100 ? -4.300 6.283 -11.480 1.00 78.56 100 PHE A CA 1
ATOM 811 C C . PHE A 1 100 ? -3.902 5.439 -12.697 1.00 78.56 100 PHE A C 1
ATOM 813 O O . PHE A 1 100 ? -3.509 6.016 -13.710 1.00 78.56 100 PHE A O 1
ATOM 820 N N . ILE A 1 101 ? -3.988 4.111 -12.592 1.00 79.81 101 ILE A N 1
ATOM 821 C CA . ILE A 1 101 ? -3.839 3.139 -13.688 1.00 79.81 101 ILE A CA 1
ATOM 822 C C . ILE A 1 101 ? -5.226 2.703 -14.146 1.00 79.81 101 ILE A C 1
ATOM 824 O O . ILE A 1 101 ? -5.452 2.687 -15.375 1.00 79.81 101 ILE A O 1
#

Sequence (101 aa):
MTEHSAVIFVFFFLAEYASIILICILNSILFLGGYLFDFNYYLYPYFYLVQFIAGDSYMYLTENETNFNVIDFDNYNSVIGTTISGVVIGLKTCVMIFTFI

InterPro domains:
  IPR001694 NADH:ubiquinone oxidoreductase, subunit 1/F420H2 oxidoreductase subunit H [PF00146] (1-101)

Secondary structure (DSSP, 8-state):
--SSSHHHHHHHHHHHHHHHHHHHHHHHHHTS-TT---HHHHHHHHHHHHHHHHHHHHHTT----S------GGG--HHHHHHHHHHHHHHHHHHHHHHH-

Radius of gyration: 22.98 Å; chains: 1; bounding box: 48×36×70 Å

pLDDT: mean 76.32, std 15.52, range [44.72, 94.94]

Foldseek 3Di:
DCPPPVVVVVVVVVVVVVVLLVVLLVCLVPPVVQLDDDCCVVCVVVVVVVCVPCVVVVCVVDVDPDDCPVDPVVDDDPVRSVVVSVVVSVVSSVVSSVVVD